Protein AF-A0A7S0BCN3-F1 (afdb_monomer_lite)

pLDDT: mean 86.16, std 9.57, range [57.28, 97.5]

Organism: NCBI:txid73915

Structure (mmCIF, N/CA/C/O backbone):
data_AF-A0A7S0BCN3-F1
#
_entry.id   AF-A0A7S0BCN3-F1
#
loop_
_atom_site.group_PDB
_atom_site.id
_atom_site.type_symbol
_atom_site.label_atom_id
_atom_site.label_alt_id
_atom_site.label_comp_id
_atom_site.label_asym_id
_atom_site.label_entity_id
_atom_site.label_seq_id
_atom_site.pdbx_PDB_ins_code
_atom_site.Cartn_x
_atom_site.Cartn_y
_atom_site.Cartn_z
_atom_site.occupancy
_atom_site.B_iso_or_equiv
_atom_site.auth_seq_id
_atom_site.auth_comp_id
_atom_site.auth_asym_id
_atom_site.auth_atom_id
_atom_site.pdbx_PDB_model_num
ATOM 1 N N . LYS A 1 1 ? 13.409 4.110 19.377 1.00 77.50 1 LYS A N 1
ATOM 2 C CA . LYS A 1 1 ? 12.664 5.021 18.465 1.00 77.50 1 LYS A CA 1
ATOM 3 C C . LYS A 1 1 ? 11.761 4.264 17.479 1.00 77.50 1 LYS A C 1
ATOM 5 O O . LYS A 1 1 ? 10.616 4.657 17.351 1.00 77.50 1 LYS A O 1
ATOM 10 N N . TYR A 1 2 ? 12.201 3.151 16.877 1.00 90.56 2 TYR A N 1
ATOM 11 C CA . TYR A 1 2 ? 11.389 2.349 15.937 1.00 90.56 2 TYR A CA 1
ATOM 12 C C . TYR A 1 2 ? 10.040 1.839 16.490 1.00 90.56 2 TYR A C 1
ATOM 14 O O . TYR A 1 2 ? 9.021 1.941 15.817 1.00 90.56 2 TYR A O 1
ATOM 22 N N . GLN A 1 3 ? 10.005 1.336 17.729 1.00 93.44 3 GLN A N 1
ATOM 23 C CA . GLN A 1 3 ? 8.758 0.846 18.342 1.00 93.44 3 GLN A CA 1
ATOM 24 C C . GLN A 1 3 ? 7.694 1.943 18.491 1.00 93.44 3 GLN A C 1
ATOM 26 O O . GLN A 1 3 ? 6.514 1.681 18.289 1.00 93.44 3 GLN A O 1
ATOM 31 N N . LEU A 1 4 ? 8.115 3.177 18.787 1.00 96.44 4 LEU A N 1
ATOM 32 C CA . LEU A 1 4 ? 7.211 4.324 18.865 1.00 96.44 4 LEU A CA 1
ATOM 33 C C . LEU A 1 4 ? 6.620 4.647 17.487 1.00 96.44 4 LEU A C 1
ATOM 35 O O . LEU A 1 4 ? 5.414 4.808 17.362 1.00 96.44 4 LEU A O 1
ATOM 39 N N . GLU A 1 5 ? 7.465 4.666 16.453 1.00 95.62 5 GLU A N 1
ATOM 40 C CA . GLU A 1 5 ? 7.044 4.878 15.061 1.00 95.62 5 GLU A CA 1
ATOM 41 C C . GLU A 1 5 ? 6.069 3.777 14.607 1.00 95.62 5 GLU A C 1
ATOM 43 O O . GLU A 1 5 ? 5.082 4.055 13.932 1.00 95.62 5 GLU A O 1
ATOM 48 N N . THR A 1 6 ? 6.301 2.536 15.047 1.00 96.56 6 THR A N 1
ATOM 49 C CA . THR A 1 6 ? 5.408 1.394 14.799 1.00 96.56 6 THR A CA 1
ATOM 50 C C . THR A 1 6 ? 4.047 1.597 15.455 1.00 96.56 6 THR A C 1
ATOM 52 O O . THR A 1 6 ? 3.025 1.500 14.780 1.00 96.56 6 THR A O 1
ATOM 55 N N . ALA A 1 7 ? 4.025 1.932 16.748 1.00 97.06 7 ALA A N 1
ATOM 56 C CA . ALA A 1 7 ? 2.787 2.206 17.472 1.00 97.06 7 ALA A CA 1
ATOM 57 C C . ALA A 1 7 ? 2.000 3.355 16.824 1.00 97.06 7 ALA A C 1
ATOM 59 O O . ALA A 1 7 ? 0.791 3.244 16.631 1.00 97.06 7 ALA A O 1
ATOM 60 N N . GLU A 1 8 ? 2.687 4.423 16.417 1.00 97.50 8 GLU A N 1
ATOM 61 C CA . GLU A 1 8 ? 2.083 5.547 15.706 1.00 97.50 8 GLU A CA 1
ATOM 62 C C . GLU A 1 8 ? 1.426 5.103 14.391 1.00 97.50 8 GLU A C 1
ATOM 64 O O . GLU A 1 8 ? 0.265 5.434 14.146 1.00 97.50 8 GLU A O 1
ATOM 69 N N . GLN A 1 9 ? 2.120 4.315 13.561 1.00 97.19 9 GLN A N 1
ATOM 70 C CA . GLN A 1 9 ? 1.551 3.861 12.290 1.00 97.19 9 GLN A CA 1
ATOM 71 C C . GLN A 1 9 ? 0.361 2.913 12.495 1.00 97.19 9 GLN A C 1
ATOM 73 O O . GLN A 1 9 ? -0.630 3.030 11.772 1.00 97.19 9 GLN A O 1
ATOM 78 N N . CYS A 1 10 ? 0.397 2.041 13.508 1.00 96.62 10 CYS A N 1
ATOM 79 C CA . CYS A 1 10 ? -0.745 1.196 13.872 1.00 96.62 10 CYS A CA 1
ATOM 80 C C . CYS A 1 10 ? -1.955 2.027 14.326 1.00 96.62 10 CYS A C 1
ATOM 82 O O . CYS A 1 10 ? -3.080 1.775 13.894 1.00 96.62 10 CYS A O 1
ATOM 84 N N . LEU A 1 11 ? -1.738 3.060 15.148 1.00 97.31 11 LEU A N 1
ATOM 85 C CA . LEU A 1 11 ? -2.804 3.968 15.579 1.00 97.31 11 LEU A CA 1
ATOM 86 C C . LEU A 1 11 ? -3.371 4.772 14.405 1.00 97.31 11 LEU A C 1
ATOM 88 O O . LEU A 1 11 ? -4.586 4.938 14.305 1.00 97.31 11 LEU A O 1
ATOM 92 N N . ARG A 1 12 ? -2.524 5.233 13.477 1.00 96.56 12 ARG A N 1
ATOM 93 C CA . ARG A 1 12 ? -2.973 5.895 12.240 1.00 96.56 12 ARG A CA 1
ATOM 94 C C . ARG A 1 12 ? -3.793 4.957 11.361 1.00 96.56 12 ARG A C 1
ATOM 96 O O . ARG A 1 12 ? -4.811 5.386 10.815 1.00 96.56 12 ARG A O 1
ATOM 103 N N . PHE A 1 13 ? -3.392 3.691 11.259 1.00 96.50 13 PHE A N 1
ATOM 104 C CA . PHE A 1 13 ? -4.131 2.665 10.524 1.00 96.50 13 PHE A CA 1
ATOM 105 C C . PHE A 1 13 ? -5.514 2.439 11.138 1.00 96.50 13 PHE A C 1
ATOM 107 O O . PHE A 1 13 ? -6.514 2.556 10.430 1.00 96.50 13 PHE A O 1
ATOM 114 N N . ALA A 1 14 ? -5.586 2.266 12.461 1.00 95.81 14 ALA A N 1
ATOM 115 C CA . ALA A 1 14 ? -6.847 2.187 13.200 1.00 95.81 14 ALA A CA 1
ATOM 116 C C . ALA A 1 14 ? -7.693 3.466 13.090 1.00 95.81 14 ALA A C 1
ATOM 118 O O . ALA A 1 14 ? -8.924 3.422 13.103 1.00 95.81 14 ALA A O 1
ATOM 119 N N . ASN A 1 15 ? -7.046 4.625 12.934 1.00 95.38 15 ASN A N 1
ATOM 120 C CA . ASN A 1 15 ? -7.701 5.909 12.696 1.00 95.38 15 ASN A CA 1
ATOM 121 C C . ASN A 1 15 ? -8.170 6.118 11.239 1.00 95.38 15 ASN A C 1
ATOM 123 O O . ASN A 1 15 ? -8.676 7.199 10.906 1.00 95.38 15 ASN A O 1
ATOM 127 N N . CYS A 1 16 ? -7.989 5.117 10.372 1.00 94.44 16 CYS A N 1
ATOM 128 C CA . CYS A 1 16 ? -8.262 5.175 8.937 1.00 94.44 16 CYS A CA 1
ATOM 129 C C . CYS A 1 16 ? -7.610 6.394 8.264 1.00 94.44 16 CYS A C 1
ATOM 131 O O . CYS A 1 16 ? -8.251 7.112 7.492 1.00 94.44 16 CYS A O 1
ATOM 133 N N . ALA A 1 17 ? -6.349 6.676 8.611 1.00 93.69 17 ALA A N 1
ATOM 134 C CA . ALA A 1 17 ? -5.552 7.671 7.902 1.00 93.69 17 ALA A CA 1
ATOM 135 C C . ALA A 1 17 ? -5.376 7.265 6.428 1.00 93.69 17 ALA A C 1
ATOM 137 O O . ALA A 1 17 ? -5.367 6.080 6.096 1.00 93.69 17 ALA A O 1
ATOM 138 N N . VAL A 1 18 ? -5.256 8.250 5.540 1.00 90.06 18 VAL A N 1
ATOM 139 C CA . VAL A 1 18 ? -5.195 8.027 4.083 1.00 90.06 18 VAL A CA 1
ATOM 140 C C . VAL A 1 18 ? -3.857 8.448 3.473 1.00 90.06 18 VAL A C 1
ATOM 142 O O . VAL A 1 18 ? -3.559 8.120 2.335 1.00 90.06 18 VAL A O 1
ATOM 145 N N . ASP A 1 19 ? -3.023 9.143 4.235 1.00 92.12 19 ASP A N 1
ATOM 146 C CA . ASP A 1 19 ? -1.842 9.887 3.798 1.00 92.12 19 ASP A CA 1
ATOM 147 C C . ASP A 1 19 ? -0.527 9.184 4.180 1.00 92.12 19 ASP A C 1
ATOM 149 O O . ASP A 1 19 ? 0.431 9.797 4.654 1.00 92.12 19 ASP A O 1
ATOM 153 N N . PHE A 1 20 ? -0.477 7.862 4.004 1.00 94.31 20 PHE A N 1
ATOM 154 C CA . PHE A 1 20 ? 0.706 7.078 4.347 1.00 94.31 20 PHE A CA 1
ATOM 155 C C . PHE A 1 20 ? 1.844 7.254 3.335 1.00 94.31 20 PHE A C 1
ATOM 157 O O . PHE A 1 20 ? 1.668 7.091 2.126 1.00 94.31 20 PHE A O 1
ATOM 164 N N . GLN A 1 21 ? 3.049 7.494 3.849 1.00 94.06 21 GLN A N 1
ATOM 165 C CA . GLN A 1 21 ? 4.284 7.516 3.064 1.00 94.06 21 GLN A CA 1
ATOM 166 C C . GLN A 1 21 ? 4.910 6.119 2.944 1.00 94.06 21 GLN A C 1
ATOM 168 O O . GLN A 1 21 ? 4.625 5.221 3.733 1.00 94.06 21 GLN A O 1
ATOM 173 N N . GLY A 1 22 ? 5.839 5.939 1.996 1.00 90.56 22 GLY A N 1
ATOM 174 C CA . GLY A 1 22 ? 6.470 4.638 1.727 1.00 90.56 22 GLY A CA 1
ATOM 175 C C . GLY A 1 22 ? 7.095 3.971 2.959 1.00 90.56 22 GLY A C 1
ATOM 176 O O . GLY A 1 22 ? 6.811 2.808 3.230 1.00 90.56 22 GLY A O 1
ATOM 177 N N . ARG A 1 23 ? 7.873 4.718 3.755 1.00 92.00 23 ARG A N 1
ATOM 178 C CA . ARG A 1 23 ? 8.471 4.214 5.007 1.00 92.00 23 ARG A CA 1
ATOM 179 C C . ARG A 1 23 ? 7.415 3.822 6.044 1.00 92.00 23 ARG A C 1
ATOM 181 O O . ARG A 1 23 ? 7.551 2.799 6.703 1.00 92.00 23 ARG A O 1
ATOM 188 N N . GLN A 1 24 ? 6.366 4.628 6.176 1.00 94.75 24 GLN A N 1
ATOM 189 C CA . GLN A 1 24 ? 5.285 4.387 7.133 1.00 94.75 24 GLN A CA 1
ATOM 190 C C . GLN A 1 24 ? 4.513 3.109 6.773 1.00 94.75 24 GLN A C 1
ATOM 192 O O . GLN A 1 24 ? 4.207 2.312 7.655 1.00 94.75 24 GLN A O 1
ATOM 197 N N . LEU A 1 25 ? 4.277 2.873 5.477 1.00 93.00 25 LEU A N 1
ATOM 198 C CA . LEU A 1 25 ? 3.672 1.635 4.976 1.00 93.00 25 LEU A CA 1
ATOM 199 C C . LEU A 1 25 ? 4.551 0.412 5.227 1.00 93.00 25 LEU A C 1
ATOM 201 O O . LEU A 1 25 ? 4.025 -0.618 5.621 1.00 93.00 25 LEU A O 1
ATOM 205 N N . SER A 1 26 ? 5.866 0.523 5.030 1.00 91.69 26 SER A N 1
ATOM 206 C CA . SER A 1 26 ? 6.824 -0.542 5.360 1.00 91.69 26 SER A CA 1
ATOM 207 C C . SER A 1 26 ? 6.735 -0.956 6.831 1.00 91.69 26 SER A C 1
ATOM 209 O O . SER A 1 26 ? 6.580 -2.133 7.145 1.00 91.69 26 SER A O 1
ATOM 211 N N . ILE A 1 27 ? 6.747 0.023 7.742 1.00 94.19 27 ILE A N 1
ATOM 212 C CA . ILE A 1 27 ? 6.623 -0.223 9.186 1.00 94.19 27 ILE A CA 1
ATOM 213 C C . ILE A 1 27 ? 5.280 -0.885 9.514 1.00 94.19 27 ILE A C 1
ATOM 215 O O . ILE A 1 27 ? 5.236 -1.846 10.280 1.00 94.19 27 ILE A O 1
ATOM 219 N N . LEU A 1 28 ? 4.195 -0.393 8.917 1.00 94.25 28 LEU A N 1
ATOM 220 C CA . LEU A 1 28 ? 2.855 -0.929 9.129 1.00 94.25 28 LEU A CA 1
ATOM 221 C C . LEU A 1 28 ? 2.699 -2.358 8.581 1.00 94.25 28 LEU A C 1
ATOM 223 O O . LEU A 1 28 ? 2.137 -3.206 9.267 1.00 94.25 28 LEU A O 1
ATOM 227 N N . LEU A 1 29 ? 3.223 -2.643 7.385 1.00 92.62 29 LEU A N 1
ATOM 228 C CA . LEU A 1 29 ? 3.243 -3.988 6.795 1.00 92.62 29 LEU A CA 1
ATOM 229 C C . LEU A 1 29 ? 3.960 -4.972 7.714 1.00 92.62 29 LEU A C 1
ATOM 231 O O . LEU A 1 29 ? 3.424 -6.034 8.016 1.00 92.62 29 LEU A O 1
ATOM 235 N N . ARG A 1 30 ? 5.127 -4.581 8.231 1.00 91.38 30 ARG A N 1
ATOM 236 C CA . ARG A 1 30 ? 5.884 -5.397 9.178 1.00 91.38 30 ARG A CA 1
ATOM 237 C C . ARG A 1 30 ? 5.141 -5.621 10.495 1.00 91.38 30 ARG A C 1
ATOM 239 O O . ARG A 1 30 ? 5.213 -6.710 11.056 1.00 91.38 30 ARG A O 1
ATOM 246 N N . ALA A 1 31 ? 4.412 -4.621 10.988 1.00 93.56 31 ALA A N 1
ATOM 247 C CA . ALA A 1 31 ? 3.599 -4.757 12.197 1.00 93.56 31 ALA A CA 1
ATOM 248 C C . ALA A 1 31 ? 2.401 -5.703 12.004 1.00 93.56 31 ALA A C 1
ATOM 250 O O . ALA A 1 31 ? 2.023 -6.410 12.934 1.00 93.56 31 ALA A O 1
ATOM 251 N N . LEU A 1 32 ? 1.820 -5.727 10.801 1.00 92.81 32 LEU A N 1
ATOM 252 C CA . LEU A 1 32 ? 0.632 -6.515 10.462 1.00 92.81 32 LEU A CA 1
ATOM 253 C C . LEU A 1 32 ? 0.948 -7.863 9.796 1.00 92.81 32 LEU A C 1
ATOM 255 O O . LEU A 1 32 ? 0.016 -8.584 9.448 1.00 92.81 32 LEU A O 1
ATOM 259 N N . GLN A 1 33 ? 2.224 -8.228 9.632 1.00 90.19 33 GLN A N 1
ATOM 260 C CA . GLN A 1 33 ? 2.659 -9.417 8.881 1.00 90.19 33 GLN A CA 1
ATOM 261 C C . GLN A 1 33 ? 1.993 -10.730 9.340 1.00 90.19 33 GLN A C 1
ATOM 263 O O . GLN A 1 33 ? 1.779 -11.625 8.532 1.00 90.19 33 GLN A O 1
ATOM 268 N N . GLY A 1 34 ? 1.618 -10.836 10.621 1.00 91.06 34 GLY A N 1
ATOM 269 C CA . GLY A 1 34 ? 0.939 -12.013 11.178 1.00 91.06 34 GLY A CA 1
ATOM 270 C C . GLY A 1 34 ? -0.571 -12.074 10.921 1.00 91.06 34 GLY A C 1
ATOM 271 O O . GLY A 1 34 ? -1.196 -13.084 11.224 1.00 91.06 34 GLY A O 1
ATOM 272 N N . THR A 1 35 ? -1.174 -11.009 10.391 1.00 92.44 35 THR A N 1
ATOM 273 C CA . THR A 1 35 ? -2.611 -10.930 10.098 1.00 92.44 35 THR A CA 1
ATOM 274 C C . THR A 1 35 ? -2.847 -11.157 8.604 1.00 92.44 35 THR A C 1
ATOM 276 O O . THR A 1 35 ? -2.203 -10.474 7.803 1.00 92.44 35 THR A O 1
ATOM 279 N N . PRO A 1 36 ? -3.772 -12.040 8.190 1.00 91.75 36 PRO A N 1
ATOM 280 C CA . PRO A 1 36 ? -4.132 -12.218 6.784 1.00 91.75 36 PRO A CA 1
ATOM 281 C C . PRO A 1 36 ? -4.626 -10.923 6.128 1.00 91.75 36 PRO A C 1
ATOM 283 O O . PRO A 1 36 ? -5.311 -10.112 6.747 1.00 91.75 36 PRO A O 1
ATOM 286 N N . THR A 1 37 ? -4.309 -10.722 4.849 1.00 91.56 37 THR A N 1
ATOM 287 C CA . THR A 1 37 ? -4.660 -9.492 4.117 1.00 91.56 37 THR A CA 1
ATOM 288 C C . THR A 1 37 ? -6.166 -9.235 4.031 1.00 91.56 37 THR A C 1
ATOM 290 O O . THR A 1 37 ? -6.593 -8.086 4.163 1.00 91.56 37 THR A O 1
ATOM 293 N N . HIS A 1 38 ? -6.971 -10.289 3.863 1.00 90.00 38 HIS A N 1
ATOM 294 C CA . HIS A 1 38 ? -8.432 -10.186 3.808 1.00 90.00 38 HIS A CA 1
ATOM 295 C C . HIS A 1 38 ? -9.033 -9.724 5.145 1.00 90.00 38 HIS A C 1
ATOM 297 O O . HIS A 1 38 ? -9.909 -8.860 5.143 1.00 90.00 38 HIS A O 1
ATOM 303 N N . ASP A 1 39 ? -8.497 -10.200 6.273 1.00 95.12 39 ASP A N 1
ATOM 304 C CA . ASP A 1 39 ? -8.919 -9.772 7.613 1.00 95.12 39 ASP A CA 1
ATOM 305 C C . ASP A 1 39 ? -8.567 -8.305 7.873 1.00 95.12 39 ASP A C 1
ATOM 307 O O . ASP A 1 39 ? -9.378 -7.552 8.414 1.00 95.12 39 ASP A O 1
ATOM 311 N N . ARG A 1 40 ? -7.373 -7.866 7.437 1.00 94.69 40 ARG A N 1
ATOM 312 C CA . ARG A 1 40 ? -6.954 -6.457 7.541 1.00 94.69 40 ARG A CA 1
ATOM 313 C C . ARG A 1 40 ? -7.944 -5.541 6.822 1.00 94.69 40 ARG A C 1
ATOM 315 O O . ARG A 1 40 ? -8.295 -4.495 7.363 1.00 94.69 40 ARG A O 1
ATOM 322 N N . LEU A 1 41 ? -8.354 -5.914 5.606 1.00 94.88 41 LEU A N 1
ATOM 323 C CA . LEU A 1 41 ? -9.267 -5.114 4.791 1.00 94.88 41 LEU A CA 1
ATOM 324 C C . LEU A 1 41 ? -10.669 -5.076 5.397 1.00 94.88 41 LEU A C 1
ATOM 326 O O . LEU A 1 41 ? -11.209 -3.985 5.564 1.00 94.88 41 LEU A O 1
ATOM 330 N N . ALA A 1 42 ? -11.230 -6.236 5.748 1.00 96.25 42 ALA A N 1
ATOM 331 C CA . ALA A 1 42 ? -12.563 -6.332 6.339 1.00 96.25 42 ALA A CA 1
ATOM 332 C C . ALA A 1 42 ? -12.662 -5.481 7.613 1.00 96.25 42 ALA A C 1
ATOM 334 O O . ALA A 1 42 ? -13.476 -4.562 7.686 1.00 96.25 42 ALA A O 1
ATOM 335 N N . TRP A 1 43 ? -11.731 -5.682 8.551 1.00 96.25 43 TRP A N 1
ATOM 336 C CA . TRP A 1 43 ? -11.671 -4.898 9.783 1.00 96.25 43 TRP A CA 1
ATOM 337 C C . TRP A 1 43 ? -11.519 -3.397 9.517 1.00 96.25 43 TRP A C 1
ATOM 339 O O . TRP A 1 43 ? -12.174 -2.568 10.151 1.00 96.25 43 TRP A O 1
ATOM 349 N N . TRP A 1 44 ? -10.659 -3.016 8.568 1.00 95.69 44 TRP A N 1
ATOM 350 C CA . TRP A 1 44 ? -10.421 -1.606 8.281 1.00 95.69 44 TRP A CA 1
ATOM 351 C C . TRP A 1 44 ? -11.647 -0.931 7.663 1.00 95.69 44 TRP A C 1
ATOM 353 O O . TRP A 1 44 ? -11.944 0.211 8.014 1.00 95.69 44 TRP A O 1
ATOM 363 N N . LEU A 1 45 ? -12.380 -1.625 6.785 1.00 95.12 45 LEU A N 1
ATOM 364 C CA . LEU A 1 45 ? -13.643 -1.142 6.223 1.00 95.12 45 LEU A CA 1
ATOM 365 C C . LEU A 1 45 ? -14.725 -1.007 7.301 1.00 95.12 45 LEU A C 1
ATOM 367 O O . LEU A 1 45 ? -15.404 0.021 7.329 1.00 95.12 45 LEU A O 1
ATOM 371 N N . ASP A 1 46 ? -14.821 -1.958 8.231 1.00 96.00 46 ASP A N 1
ATOM 372 C CA . ASP A 1 46 ? -15.761 -1.895 9.356 1.00 96.00 46 ASP A CA 1
ATOM 373 C C . ASP A 1 46 ? -15.484 -0.673 10.242 1.00 96.00 46 ASP A C 1
ATOM 375 O O . ASP A 1 46 ? -16.373 0.150 10.484 1.00 96.00 46 ASP A O 1
ATOM 379 N N . VAL A 1 47 ? -14.224 -0.470 10.646 1.00 94.81 47 VAL A N 1
ATOM 380 C CA . VAL A 1 47 ? -13.814 0.699 11.445 1.00 94.81 47 VAL A CA 1
ATOM 381 C C . VAL A 1 47 ? -14.023 2.000 10.671 1.00 94.81 47 VAL A C 1
ATOM 383 O O . VAL A 1 47 ? -14.417 3.023 11.240 1.00 94.81 47 VAL A O 1
ATOM 386 N N . ARG A 1 48 ? -13.765 1.989 9.362 1.00 93.69 48 ARG A N 1
ATOM 387 C CA . ARG A 1 48 ? -13.919 3.157 8.498 1.00 93.69 48 ARG A CA 1
ATOM 388 C C . ARG A 1 48 ? -15.380 3.529 8.260 1.00 93.69 48 ARG A C 1
ATOM 390 O O . ARG A 1 48 ? -15.659 4.725 8.160 1.00 93.69 48 ARG A O 1
ATOM 397 N N . SER A 1 49 ? -16.295 2.561 8.201 1.00 93.94 49 SER A N 1
ATOM 398 C CA . SER A 1 49 ? -17.735 2.802 8.016 1.00 93.94 49 SER A CA 1
ATOM 399 C C . SER A 1 49 ? -18.343 3.609 9.170 1.00 93.94 49 SER A C 1
ATOM 401 O O . SER A 1 49 ? -19.233 4.432 8.964 1.00 93.94 49 SER A O 1
ATOM 403 N N . CYS A 1 50 ? -17.769 3.483 10.370 1.00 93.50 50 CYS A N 1
ATOM 404 C CA . CYS A 1 50 ? -18.147 4.259 11.550 1.00 93.50 50 CYS A CA 1
ATOM 405 C C . CYS A 1 50 ? -17.710 5.738 11.478 1.00 93.50 50 CYS A C 1
ATOM 407 O O . CYS A 1 50 ? -18.052 6.538 12.352 1.00 93.50 50 CYS A O 1
ATOM 409 N N . ARG A 1 51 ? -16.907 6.133 10.476 1.00 89.25 51 ARG A N 1
ATOM 410 C CA . ARG A 1 51 ? -16.292 7.466 10.389 1.00 89.25 51 ARG A CA 1
ATOM 411 C C . ARG A 1 51 ? -17.000 8.352 9.369 1.00 89.25 51 ARG A C 1
ATOM 413 O O . ARG A 1 51 ? -17.236 7.974 8.229 1.00 89.25 51 ARG A O 1
ATOM 420 N N . ARG A 1 52 ? -17.209 9.612 9.755 1.00 90.38 52 ARG A N 1
ATOM 421 C CA . ARG A 1 52 ? -17.900 10.642 8.953 1.00 90.38 52 ARG A CA 1
ATOM 422 C C . ARG A 1 52 ? -17.046 11.274 7.837 1.00 90.38 52 ARG A C 1
ATOM 424 O O . ARG A 1 52 ? -17.521 12.181 7.163 1.00 90.38 52 ARG A O 1
ATOM 431 N N . ARG A 1 53 ? -15.775 10.875 7.673 1.00 89.00 53 ARG A N 1
ATOM 432 C CA . ARG A 1 53 ? -14.870 11.454 6.656 1.00 89.00 53 ARG A CA 1
ATOM 433 C C . ARG A 1 53 ? -15.266 10.970 5.251 1.00 89.00 53 ARG A C 1
ATOM 435 O O . ARG A 1 53 ? -15.760 9.849 5.143 1.00 89.00 53 ARG A O 1
ATOM 442 N N . PRO A 1 54 ? -15.009 11.755 4.187 1.00 84.81 54 PRO A N 1
ATOM 443 C CA . PRO A 1 54 ? -15.275 11.333 2.815 1.00 84.81 54 PRO A CA 1
ATOM 444 C C . PRO A 1 54 ? -14.655 9.970 2.489 1.00 84.81 54 PRO A C 1
ATOM 446 O O . PRO A 1 54 ? -13.465 9.723 2.712 1.00 84.81 54 PRO A O 1
ATOM 449 N N . GLN A 1 55 ? -15.489 9.075 1.968 1.00 87.88 55 GLN A N 1
ATOM 450 C CA . GLN A 1 55 ? -15.148 7.679 1.729 1.00 87.88 55 GLN A CA 1
ATOM 451 C C . GLN A 1 55 ? -14.616 7.505 0.303 1.00 87.88 55 GLN A C 1
ATOM 453 O O . GLN A 1 55 ? -15.320 7.058 -0.593 1.00 87.88 55 GLN A O 1
ATOM 458 N N . VAL A 1 56 ? -13.358 7.894 0.083 1.00 90.94 56 VAL A N 1
ATOM 459 C CA . VAL A 1 56 ? -12.643 7.594 -1.171 1.00 90.94 56 VAL A CA 1
ATOM 460 C C . VAL A 1 56 ? -12.474 6.071 -1.312 1.00 90.94 56 VAL A C 1
ATOM 462 O O . VAL A 1 56 ? -12.165 5.429 -0.299 1.00 90.94 56 VAL A O 1
ATOM 465 N N . PRO A 1 57 ? -12.643 5.474 -2.506 1.00 91.94 57 PRO A N 1
ATOM 466 C CA . PRO A 1 57 ? -12.345 4.059 -2.731 1.00 91.94 57 PRO A CA 1
ATOM 467 C C . PRO A 1 57 ? -10.962 3.695 -2.181 1.00 91.94 57 PRO A C 1
ATOM 469 O O . PRO A 1 57 ? -9.988 4.421 -2.398 1.00 91.94 57 PRO A O 1
ATOM 472 N N . TRP A 1 58 ? -10.882 2.628 -1.386 1.00 92.06 58 TRP A N 1
ATOM 473 C CA . TRP A 1 58 ? -9.664 2.299 -0.638 1.00 92.06 58 TRP A CA 1
ATOM 474 C C . TRP A 1 58 ? -8.510 1.916 -1.569 1.00 92.06 58 TRP A C 1
ATOM 476 O O . TRP A 1 58 ? -7.353 2.132 -1.222 1.00 92.06 58 TRP A O 1
ATOM 486 N N . GLU A 1 59 ? -8.830 1.427 -2.765 1.00 92.75 59 GLU A N 1
ATOM 487 C CA . GLU A 1 59 ? -7.924 1.037 -3.843 1.00 92.75 59 GLU A CA 1
ATOM 488 C C . GLU A 1 59 ? -7.087 2.218 -4.348 1.00 92.75 59 GLU A C 1
ATOM 490 O O . GLU A 1 59 ? -5.963 2.040 -4.812 1.00 92.75 59 GLU A O 1
ATOM 495 N N . GLN A 1 60 ? -7.621 3.437 -4.232 1.00 91.06 60 GLN A N 1
ATOM 496 C CA . GLN A 1 60 ? -6.941 4.669 -4.635 1.00 91.06 60 GLN A CA 1
ATOM 497 C C . GLN A 1 60 ? -6.022 5.212 -3.535 1.00 91.06 60 GLN A C 1
ATOM 499 O O . GLN A 1 60 ? -5.243 6.137 -3.766 1.00 91.06 60 GLN A O 1
ATOM 504 N N . LEU A 1 61 ? -6.117 4.666 -2.321 1.00 92.06 61 LEU A N 1
ATOM 505 C CA . LEU A 1 61 ? -5.367 5.154 -1.177 1.00 92.06 61 LEU A CA 1
ATOM 506 C C . LEU A 1 61 ? -3.991 4.478 -1.096 1.00 92.06 61 LEU A C 1
ATOM 508 O O . LEU A 1 61 ? -3.876 3.273 -1.313 1.00 92.06 61 LEU A O 1
ATOM 512 N N . PRO A 1 62 ? -2.944 5.196 -0.653 1.00 91.12 62 PRO A N 1
ATOM 513 C CA . PRO A 1 62 ? -1.633 4.611 -0.369 1.00 91.12 62 PRO A CA 1
ATOM 514 C C . PRO A 1 62 ? -1.673 3.365 0.533 1.00 91.12 62 PRO A C 1
ATOM 516 O O . PRO A 1 62 ? -0.855 2.457 0.369 1.00 91.12 62 PRO A O 1
ATOM 519 N N . VAL A 1 63 ? -2.638 3.303 1.462 1.00 92.19 63 VAL A N 1
ATOM 520 C CA . VAL A 1 63 ? -2.833 2.177 2.392 1.00 92.19 63 VAL A CA 1
ATOM 521 C C . VAL A 1 63 ? -3.269 0.879 1.698 1.00 92.19 63 VAL A C 1
ATOM 523 O O . VAL A 1 63 ? -3.072 -0.188 2.271 1.00 92.19 63 VAL A O 1
ATOM 526 N N . ALA A 1 64 ? -3.747 0.928 0.446 1.00 91.94 64 ALA A N 1
ATOM 527 C CA . ALA A 1 64 ? -4.152 -0.249 -0.330 1.00 91.94 64 ALA A CA 1
ATOM 528 C C . ALA A 1 64 ? -3.085 -1.354 -0.359 1.00 91.94 64 ALA A C 1
ATOM 530 O O . ALA A 1 64 ? -3.401 -2.542 -0.340 1.00 91.94 64 ALA A O 1
ATOM 531 N N . LYS A 1 65 ? -1.800 -0.972 -0.328 1.00 89.12 65 LYS A N 1
ATOM 532 C CA . LYS A 1 65 ? -0.672 -1.915 -0.300 1.00 89.12 65 LYS A CA 1
ATOM 533 C C . LYS A 1 65 ? -0.733 -2.892 0.877 1.00 89.12 65 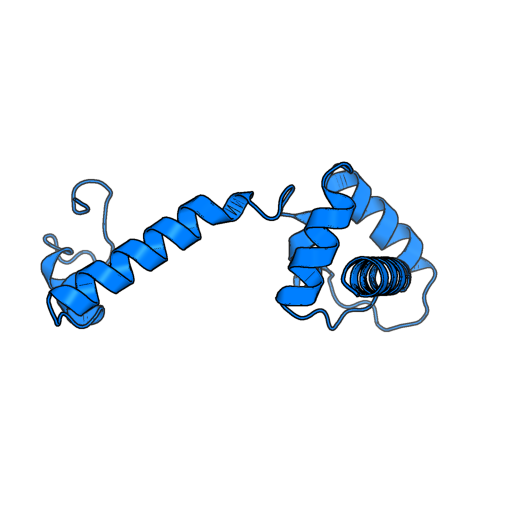LYS A C 1
ATOM 535 O O . LYS A 1 65 ? -0.280 -4.016 0.722 1.00 89.12 65 LYS A O 1
ATOM 540 N N . VAL A 1 66 ? -1.305 -2.488 2.011 1.00 91.38 66 VAL A N 1
ATOM 541 C CA . VAL A 1 66 ? -1.440 -3.312 3.227 1.00 91.38 66 VAL A CA 1
ATOM 542 C C . VAL A 1 66 ? -2.477 -4.428 3.060 1.00 91.38 66 VAL A C 1
ATOM 544 O O . VAL A 1 66 ? -2.392 -5.454 3.736 1.00 91.38 66 VAL A O 1
ATOM 547 N N . PHE A 1 67 ? -3.435 -4.234 2.152 1.00 91.25 67 PHE A N 1
ATOM 548 C CA . PHE A 1 67 ? -4.518 -5.177 1.862 1.00 91.25 67 PHE A CA 1
ATOM 549 C C . PHE A 1 67 ? -4.204 -6.105 0.688 1.00 91.25 67 PHE A C 1
ATOM 551 O O . PHE A 1 67 ? -4.858 -7.127 0.525 1.00 91.25 67 PHE A O 1
ATOM 558 N N . VAL A 1 68 ? -3.216 -5.756 -0.137 1.00 87.25 68 VAL A N 1
ATOM 559 C CA . VAL A 1 68 ? -2.817 -6.561 -1.301 1.00 87.25 68 VAL A CA 1
ATOM 560 C C . VAL A 1 68 ? -1.531 -7.341 -1.027 1.00 87.25 68 VAL A C 1
ATOM 562 O O . VAL A 1 68 ? -1.427 -8.492 -1.434 1.00 87.25 68 VAL A O 1
ATOM 565 N N . LYS A 1 69 ? -0.555 -6.744 -0.328 1.00 75.88 69 LYS A N 1
ATOM 566 C CA . LYS A 1 69 ? 0.718 -7.399 0.008 1.00 75.88 69 LYS A CA 1
ATOM 567 C C . LYS A 1 69 ? 0.654 -8.010 1.404 1.00 75.88 69 LYS A C 1
ATOM 569 O O . LYS A 1 69 ? 0.281 -7.332 2.366 1.00 75.88 69 LYS A O 1
ATOM 574 N N . ALA A 1 70 ? 1.014 -9.286 1.511 1.00 64.38 70 ALA A N 1
ATOM 575 C CA . ALA A 1 70 ? 1.020 -9.997 2.783 1.00 64.38 70 ALA A CA 1
ATOM 576 C C . ALA A 1 70 ? 2.244 -9.597 3.613 1.00 64.38 70 ALA A C 1
ATOM 578 O O . ALA A 1 70 ? 2.099 -9.353 4.815 1.00 64.38 70 ALA A O 1
ATOM 579 N N . ASP A 1 71 ? 3.388 -9.429 2.945 1.00 64.19 71 ASP A N 1
ATOM 580 C CA . ASP A 1 71 ? 4.684 -9.131 3.548 1.00 64.19 71 ASP A CA 1
ATOM 581 C C . ASP A 1 71 ? 5.368 -7.911 2.885 1.00 64.19 71 ASP A C 1
ATOM 583 O O . ASP A 1 71 ? 5.212 -7.627 1.693 1.00 64.19 71 ASP A O 1
ATOM 587 N N . GLU A 1 72 ? 6.173 -7.179 3.659 1.00 60.06 72 GLU A N 1
ATOM 588 C CA . GLU A 1 72 ? 7.110 -6.167 3.158 1.00 60.06 72 GLU A CA 1
ATOM 589 C C . GLU A 1 72 ? 8.098 -6.768 2.135 1.00 60.06 72 GLU A C 1
ATOM 591 O O . GLU A 1 72 ? 8.549 -6.073 1.213 1.00 60.06 72 GLU A O 1
ATOM 596 N N . PHE A 1 73 ? 8.396 -8.065 2.268 1.00 62.09 73 PHE A N 1
ATOM 597 C CA . PHE A 1 73 ? 9.365 -8.783 1.443 1.00 62.09 73 PHE A CA 1
ATOM 598 C C . PHE A 1 73 ? 8.816 -9.366 0.135 1.00 62.09 73 PHE A C 1
ATOM 600 O O . PHE A 1 73 ? 9.625 -9.729 -0.721 1.00 62.09 73 PHE A O 1
ATOM 607 N N . ASP A 1 74 ? 7.498 -9.366 -0.093 1.00 65.50 74 ASP A N 1
ATOM 608 C CA . ASP A 1 74 ? 6.883 -9.929 -1.315 1.00 65.50 74 ASP A CA 1
ATOM 609 C C . ASP A 1 74 ? 7.405 -9.275 -2.611 1.00 65.50 74 ASP A C 1
ATOM 611 O O . ASP A 1 74 ? 7.392 -9.862 -3.687 1.00 65.50 74 ASP A O 1
ATOM 615 N N . ASP A 1 75 ? 7.903 -8.043 -2.514 1.00 70.00 75 ASP A N 1
ATOM 616 C CA . ASP A 1 75 ? 8.441 -7.266 -3.636 1.00 70.00 75 ASP A CA 1
ATOM 617 C C . ASP A 1 75 ? 9.966 -7.095 -3.559 1.00 70.00 75 ASP A C 1
ATOM 619 O O . ASP A 1 75 ? 10.569 -6.371 -4.352 1.00 70.00 75 ASP A O 1
ATOM 623 N N . LEU A 1 76 ? 10.616 -7.714 -2.567 1.00 75.56 76 LEU A N 1
ATOM 624 C CA . LEU A 1 76 ? 12.054 -7.564 -2.361 1.00 75.56 76 LEU A CA 1
ATOM 625 C C . LEU A 1 76 ? 12.836 -8.170 -3.528 1.00 75.56 76 LEU A C 1
ATOM 627 O O . LEU A 1 76 ? 13.767 -7.533 -4.016 1.00 75.56 76 LEU A O 1
ATOM 631 N N . ALA A 1 77 ? 12.436 -9.350 -4.009 1.00 74.81 77 ALA A N 1
ATOM 632 C CA . ALA A 1 77 ? 13.079 -10.007 -5.147 1.00 74.81 77 ALA A CA 1
ATOM 633 C C . ALA A 1 77 ? 12.988 -9.149 -6.419 1.00 74.81 77 ALA A C 1
ATOM 635 O O . ALA A 1 77 ? 13.996 -8.911 -7.084 1.00 74.81 77 ALA A O 1
ATOM 636 N N . THR A 1 78 ? 11.806 -8.598 -6.706 1.00 77.50 78 THR A N 1
ATOM 637 C CA . THR A 1 78 ? 11.576 -7.693 -7.840 1.00 77.50 78 THR A CA 1
ATOM 638 C C . THR A 1 78 ? 12.408 -6.419 -7.719 1.00 77.50 78 THR A C 1
ATOM 640 O O . THR A 1 78 ? 13.089 -6.025 -8.665 1.00 77.50 78 THR A O 1
ATOM 643 N N . LYS A 1 79 ? 12.431 -5.785 -6.539 1.00 80.25 79 LYS A N 1
ATOM 644 C CA . LYS A 1 79 ? 13.259 -4.595 -6.283 1.00 80.25 79 LYS A CA 1
ATOM 645 C C . LYS A 1 79 ? 14.753 -4.891 -6.406 1.00 80.25 79 LYS A C 1
ATOM 647 O O . LYS A 1 79 ? 15.485 -4.070 -6.958 1.00 80.25 79 LYS A O 1
ATOM 652 N N . ALA A 1 80 ? 15.210 -6.041 -5.915 1.00 82.31 80 ALA A N 1
ATOM 653 C CA . ALA A 1 80 ? 16.598 -6.473 -6.029 1.00 82.31 80 ALA A CA 1
ATOM 654 C C . ALA A 1 80 ? 16.984 -6.706 -7.495 1.00 82.31 80 ALA A C 1
ATOM 656 O O . ALA A 1 80 ? 18.035 -6.234 -7.930 1.00 82.31 80 ALA A O 1
ATOM 657 N N . LEU A 1 81 ? 16.108 -7.347 -8.275 1.00 82.38 81 LEU A N 1
ATOM 658 C CA . LEU A 1 81 ? 16.292 -7.537 -9.711 1.00 82.38 81 LEU A CA 1
ATOM 659 C C . LEU A 1 81 ? 16.372 -6.195 -10.448 1.00 82.38 81 LEU A C 1
ATOM 661 O O . LEU A 1 81 ? 17.334 -5.961 -11.174 1.00 82.38 81 LEU A O 1
ATOM 665 N N . LEU A 1 82 ? 15.418 -5.289 -10.216 1.00 84.00 82 LEU A N 1
ATOM 666 C CA . LEU A 1 82 ? 15.415 -3.953 -10.819 1.00 84.00 82 LEU A CA 1
ATOM 667 C C . LEU A 1 82 ? 16.662 -3.151 -10.444 1.00 84.00 82 LEU A C 1
ATOM 669 O O . LEU A 1 82 ? 17.238 -2.468 -11.288 1.00 84.00 82 LEU A O 1
ATOM 673 N N . SER A 1 83 ? 17.102 -3.246 -9.188 1.00 84.62 83 SER A N 1
ATOM 674 C CA . SER A 1 83 ? 18.354 -2.640 -8.743 1.00 84.62 83 SER A CA 1
ATOM 675 C C . SER A 1 83 ? 19.530 -3.218 -9.529 1.00 84.62 83 SER A C 1
ATOM 677 O O . SER A 1 83 ? 20.280 -2.463 -10.141 1.00 84.62 83 SER A O 1
ATOM 679 N N . ARG A 1 84 ? 19.651 -4.549 -9.610 1.00 84.00 84 ARG A N 1
ATOM 680 C CA . ARG A 1 84 ? 20.724 -5.225 -10.353 1.00 84.00 84 ARG A CA 1
ATOM 681 C C . ARG A 1 84 ? 20.748 -4.829 -11.830 1.00 84.00 84 ARG A C 1
ATOM 683 O O . ARG A 1 84 ? 21.820 -4.538 -12.349 1.00 84.00 84 ARG A O 1
ATOM 690 N N . ILE A 1 85 ? 19.585 -4.755 -12.477 1.00 83.62 85 ILE A N 1
ATOM 691 C CA . ILE A 1 85 ? 19.456 -4.286 -13.863 1.00 83.62 85 ILE A CA 1
ATOM 692 C C . ILE A 1 85 ? 19.959 -2.844 -13.978 1.00 83.62 85 ILE A C 1
ATOM 694 O O . ILE A 1 85 ? 20.796 -2.558 -14.827 1.00 83.62 85 ILE A O 1
ATOM 698 N N . ARG A 1 86 ? 19.530 -1.940 -13.087 1.00 83.56 86 ARG A N 1
ATOM 699 C CA . ARG A 1 86 ? 20.008 -0.547 -13.079 1.00 83.56 86 ARG A CA 1
ATOM 700 C C . ARG A 1 86 ? 21.527 -0.451 -12.931 1.00 83.56 86 ARG A C 1
ATOM 702 O O . ARG A 1 86 ? 22.143 0.344 -13.635 1.00 83.56 86 ARG A O 1
ATOM 709 N N . TRP A 1 87 ? 22.124 -1.248 -12.046 1.00 84.38 87 TRP A N 1
ATOM 710 C CA . TRP A 1 87 ? 23.578 -1.288 -11.864 1.00 84.38 87 TRP A CA 1
ATOM 711 C C . TRP A 1 87 ? 24.302 -1.824 -13.101 1.00 84.38 87 TRP A C 1
ATOM 713 O O . TRP A 1 87 ? 25.299 -1.235 -13.509 1.00 84.38 87 TRP A O 1
ATOM 723 N N . ALA A 1 88 ? 23.788 -2.886 -13.726 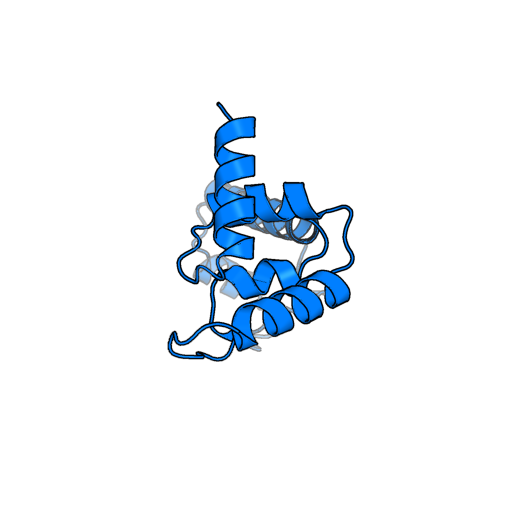1.00 83.12 88 ALA A N 1
ATOM 724 C CA . ALA A 1 88 ? 24.356 -3.435 -14.955 1.00 83.12 88 ALA A CA 1
ATOM 725 C C . ALA A 1 88 ? 24.314 -2.409 -16.100 1.00 83.12 88 ALA A C 1
ATOM 727 O O . ALA A 1 88 ? 25.331 -2.148 -16.737 1.00 83.12 88 ALA A O 1
ATOM 728 N N . LEU A 1 89 ? 23.172 -1.746 -16.302 1.00 84.06 89 LEU A N 1
ATOM 729 C CA . LEU A 1 89 ? 23.027 -0.687 -17.305 1.00 84.06 89 LEU A CA 1
ATOM 730 C C . LEU A 1 89 ? 23.999 0.472 -17.066 1.00 84.06 89 LEU A C 1
ATOM 732 O O . LEU A 1 89 ? 24.675 0.917 -17.994 1.00 84.06 89 LEU A O 1
ATOM 736 N N . ALA A 1 90 ? 24.121 0.919 -15.813 1.00 84.31 90 ALA A N 1
ATOM 737 C CA . ALA A 1 90 ? 25.054 1.976 -15.438 1.00 84.31 90 ALA A CA 1
ATOM 738 C C . ALA A 1 90 ? 26.519 1.573 -15.684 1.00 84.31 90 ALA A C 1
ATOM 740 O O . ALA A 1 90 ? 27.290 2.379 -16.206 1.00 84.31 90 ALA A O 1
ATOM 741 N N . ALA A 1 91 ? 26.897 0.330 -15.365 1.00 85.00 91 ALA A N 1
ATOM 742 C CA . ALA A 1 91 ? 28.242 -0.194 -15.610 1.00 85.00 91 ALA A CA 1
ATOM 743 C C . ALA A 1 91 ? 28.588 -0.224 -17.108 1.00 85.00 91 ALA A C 1
ATOM 745 O O . ALA A 1 91 ? 29.708 0.111 -17.490 1.00 85.00 91 ALA A O 1
ATOM 746 N N . HIS A 1 92 ? 27.610 -0.543 -17.959 1.00 82.56 92 HIS A N 1
ATOM 747 C CA . HIS A 1 92 ? 27.762 -0.538 -19.415 1.00 82.56 92 HIS A CA 1
ATOM 748 C C . HIS A 1 92 ? 27.543 0.840 -20.064 1.00 82.56 92 HIS A C 1
ATOM 750 O O . HIS A 1 92 ? 27.614 0.948 -21.285 1.00 82.56 92 HIS A O 1
ATOM 756 N N . ARG A 1 93 ? 27.303 1.903 -19.275 1.00 84.00 93 ARG A N 1
ATOM 757 C CA . ARG A 1 93 ? 26.952 3.258 -19.754 1.00 84.00 93 ARG A CA 1
ATOM 758 C C . ARG A 1 93 ? 25.776 3.271 -20.739 1.00 84.00 93 ARG A C 1
ATOM 760 O O . ARG A 1 93 ? 25.687 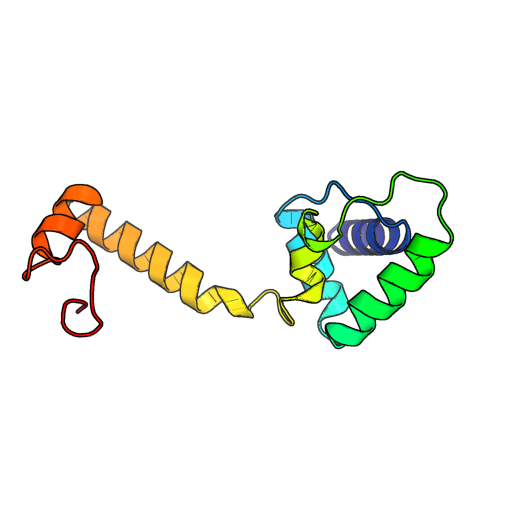4.151 -21.593 1.00 84.00 93 ARG A O 1
ATOM 767 N N . LEU A 1 94 ? 24.873 2.306 -20.609 1.00 83.06 94 LEU A N 1
ATOM 768 C CA . LEU A 1 94 ? 23.698 2.194 -21.457 1.00 83.06 94 LEU A CA 1
ATOM 769 C C . LEU A 1 94 ? 22.548 2.972 -20.833 1.00 83.06 94 LEU A C 1
ATOM 771 O O . LEU A 1 94 ? 22.180 2.761 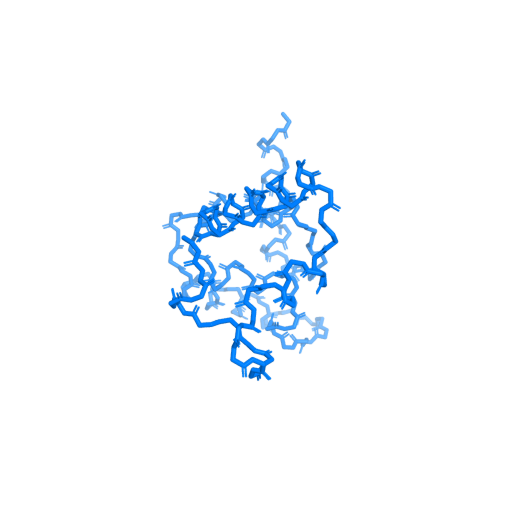-19.673 1.00 83.06 94 LEU A O 1
ATOM 775 N N . TRP A 1 95 ? 21.948 3.856 -21.623 1.00 83.06 95 TRP A N 1
ATOM 776 C CA . TRP A 1 95 ? 20.667 4.433 -21.255 1.00 83.06 95 TRP A CA 1
ATOM 777 C C . TRP A 1 95 ? 19.584 3.352 -21.333 1.00 83.06 95 TRP A C 1
ATOM 779 O O . TRP A 1 95 ? 19.635 2.511 -22.232 1.00 83.06 95 TRP A O 1
ATOM 789 N N . PRO A 1 96 ? 18.576 3.360 -20.441 1.00 80.12 96 PRO A N 1
ATOM 790 C CA . PRO A 1 96 ? 17.534 2.332 -20.436 1.00 80.12 96 PRO A CA 1
ATOM 791 C C . PRO A 1 96 ? 16.834 2.156 -21.790 1.00 80.12 96 PRO A C 1
ATOM 793 O O . PRO A 1 96 ? 16.536 1.034 -22.180 1.00 80.12 96 PRO A O 1
ATOM 796 N N . ALA A 1 97 ? 16.626 3.251 -22.526 1.00 81.81 97 ALA A N 1
ATOM 797 C CA . ALA A 1 97 ? 16.028 3.223 -23.860 1.00 81.81 97 ALA A CA 1
ATOM 798 C C . ALA A 1 97 ? 16.931 2.563 -24.917 1.00 81.81 97 ALA A C 1
ATOM 800 O O . ALA A 1 97 ? 16.436 1.947 -25.857 1.00 81.81 97 ALA A O 1
ATOM 801 N N . ASP A 1 98 ? 18.248 2.686 -24.775 1.00 81.88 98 ASP A N 1
ATOM 802 C CA . ASP A 1 98 ? 19.206 2.072 -25.696 1.00 81.88 98 ASP A CA 1
ATOM 803 C C . ASP A 1 98 ? 19.350 0.585 -25.390 1.00 81.88 98 ASP A C 1
ATOM 805 O O . ASP A 1 98 ? 19.302 -0.233 -26.300 1.00 81.88 98 ASP A O 1
ATOM 809 N N . ALA A 1 99 ? 19.412 0.227 -24.106 1.00 79.50 99 ALA A N 1
ATOM 810 C CA . ALA A 1 99 ? 19.410 -1.166 -23.684 1.00 79.50 99 ALA A CA 1
ATOM 811 C C . ALA A 1 99 ? 18.129 -1.902 -24.091 1.00 79.50 99 ALA A C 1
ATOM 813 O O . ALA A 1 99 ? 18.185 -3.048 -24.523 1.00 79.50 99 ALA A O 1
ATOM 814 N N . PHE A 1 100 ? 16.976 -1.234 -23.998 1.00 78.50 100 PHE A N 1
ATOM 815 C CA . PHE A 1 100 ? 15.718 -1.788 -24.485 1.00 78.50 100 PHE A CA 1
ATOM 816 C C . PHE A 1 100 ? 15.787 -2.063 -25.989 1.00 78.50 100 PHE A C 1
ATOM 818 O O . PHE A 1 100 ? 15.515 -3.179 -26.404 1.00 78.50 100 PHE A O 1
ATOM 825 N N . ARG A 1 101 ? 16.255 -1.097 -26.790 1.00 81.19 101 ARG A N 1
ATOM 826 C CA . ARG A 1 101 ? 16.432 -1.273 -28.242 1.00 81.19 101 ARG A CA 1
ATOM 827 C C . ARG A 1 101 ? 17.420 -2.378 -28.612 1.00 81.19 101 ARG A C 1
ATOM 829 O O . ARG A 1 101 ? 17.280 -2.974 -29.668 1.00 81.19 101 ARG A O 1
ATOM 836 N N . THR A 1 102 ? 18.425 -2.639 -27.778 1.00 77.06 102 THR A N 1
ATOM 837 C CA . THR A 1 102 ? 19.355 -3.753 -28.015 1.00 77.06 102 THR A CA 1
ATOM 838 C C . THR A 1 102 ? 18.780 -5.119 -27.650 1.00 77.06 102 THR A C 1
ATOM 840 O O . THR A 1 102 ? 19.254 -6.116 -28.182 1.00 77.06 102 THR A O 1
ATOM 843 N N . LEU A 1 103 ? 17.813 -5.175 -26.731 1.00 76.44 103 LEU A N 1
ATOM 844 C CA . LEU A 1 103 ? 17.199 -6.422 -26.262 1.00 76.44 103 LEU A CA 1
ATOM 845 C C . LEU A 1 103 ? 15.920 -6.770 -27.040 1.00 76.44 103 LEU A C 1
ATOM 847 O O . LEU A 1 10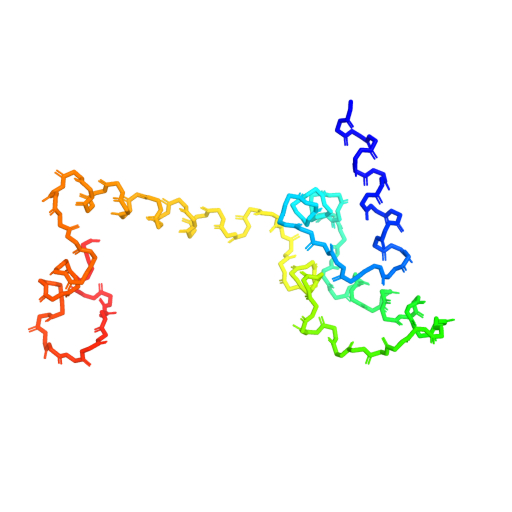3 ? 15.645 -7.948 -27.223 1.00 76.44 103 LEU A O 1
ATOM 851 N N . ASP A 1 104 ? 15.174 -5.765 -27.507 1.00 80.25 104 ASP A N 1
ATOM 852 C CA . ASP A 1 104 ? 13.974 -5.879 -28.353 1.00 80.25 104 ASP A CA 1
ATOM 853 C C . ASP A 1 104 ? 14.385 -6.244 -29.784 1.00 80.25 104 ASP A C 1
ATOM 855 O O . ASP A 1 104 ? 14.431 -5.415 -30.696 1.00 80.25 104 ASP A O 1
ATOM 859 N N . SER A 1 105 ? 14.812 -7.494 -29.935 1.00 74.94 105 SER A N 1
ATOM 860 C CA . SER A 1 105 ? 15.420 -8.010 -31.158 1.00 74.94 105 SER A CA 1
ATOM 861 C C . SER A 1 105 ? 14.401 -8.229 -32.275 1.00 74.94 105 SER A C 1
ATOM 863 O O . SER A 1 105 ? 14.763 -8.166 -33.453 1.00 74.94 105 SER A O 1
ATOM 865 N N . ASP A 1 106 ? 13.134 -8.441 -31.915 1.00 80.25 106 ASP A N 1
ATOM 866 C CA . ASP A 1 106 ? 12.021 -8.577 -32.851 1.00 80.25 106 ASP A CA 1
ATOM 867 C C . ASP A 1 106 ? 11.294 -7.249 -33.144 1.00 80.25 106 ASP A C 1
ATOM 869 O O . ASP A 1 106 ? 10.472 -7.188 -34.063 1.00 80.25 106 ASP A O 1
ATOM 873 N N . GLY A 1 107 ? 11.636 -6.171 -32.427 1.00 78.19 107 GLY A N 1
ATOM 874 C CA . GLY A 1 107 ? 11.048 -4.843 -32.606 1.00 78.19 107 GLY A CA 1
ATOM 875 C C . GLY A 1 107 ? 9.563 -4.793 -32.247 1.00 78.19 107 GLY A C 1
ATOM 876 O O . GLY A 1 107 ? 8.833 -3.933 -32.750 1.00 78.19 107 GLY A O 1
ATOM 877 N N . SER A 1 108 ? 9.098 -5.729 -31.419 1.00 82.44 108 SER A N 1
ATOM 878 C CA . SER A 1 108 ? 7.703 -5.840 -30.996 1.00 82.44 108 SER A CA 1
ATOM 879 C C . SER A 1 108 ? 7.304 -4.759 -29.989 1.00 82.44 108 SER A C 1
ATOM 881 O O . SER A 1 108 ? 6.111 -4.553 -29.740 1.00 82.44 108 SER A O 1
ATOM 883 N N . GLY A 1 109 ? 8.280 -4.039 -29.421 1.00 78.44 109 GLY A N 1
ATOM 884 C CA . GLY A 1 109 ? 8.050 -3.023 -28.399 1.00 78.44 109 GLY A CA 1
ATOM 885 C C . GLY A 1 109 ? 7.799 -3.612 -27.010 1.00 78.44 109 GLY A C 1
ATOM 886 O O . GLY A 1 109 ? 7.373 -2.885 -26.106 1.00 78.44 109 GLY A O 1
ATOM 887 N N . GLY A 1 110 ? 8.071 -4.904 -26.809 1.00 77.19 110 GLY A N 1
ATOM 888 C CA . GLY A 1 110 ? 7.978 -5.580 -25.519 1.00 77.19 110 GLY A CA 1
ATOM 889 C C . GLY A 1 110 ? 9.021 -6.686 -25.394 1.00 77.19 110 GLY A C 1
ATOM 890 O O . GLY A 1 110 ? 9.218 -7.452 -26.317 1.00 77.19 110 GLY A O 1
ATOM 891 N N . LEU A 1 111 ? 9.664 -6.800 -24.230 1.00 75.06 111 LEU A N 1
ATOM 892 C CA . LEU A 1 111 ? 10.664 -7.848 -24.006 1.00 75.06 111 LEU A CA 1
ATOM 893 C C . LEU A 1 111 ? 9.992 -9.148 -23.573 1.00 75.06 111 LEU A C 1
ATOM 895 O O . LEU A 1 111 ? 9.319 -9.201 -22.535 1.00 75.06 111 LEU A O 1
ATOM 899 N N . THR A 1 112 ? 10.210 -10.211 -24.338 1.00 71.69 112 THR A N 1
ATOM 900 C CA . THR A 1 112 ? 9.782 -11.561 -23.964 1.00 71.69 112 THR A CA 1
ATOM 901 C C . THR A 1 112 ? 10.844 -12.284 -23.135 1.00 71.69 112 THR A C 1
ATOM 903 O O . THR A 1 112 ? 12.013 -11.906 -23.079 1.00 71.69 112 THR A O 1
ATOM 906 N N . ARG A 1 113 ? 10.452 -13.369 -22.450 1.00 68.88 113 ARG A N 1
ATOM 907 C CA . ARG A 1 113 ? 11.360 -14.133 -21.571 1.00 68.88 113 ARG A CA 1
ATOM 908 C C . ARG A 1 113 ? 12.591 -14.692 -22.305 1.00 68.88 113 ARG A C 1
ATOM 910 O O . ARG A 1 113 ? 13.580 -14.972 -21.646 1.00 68.88 113 ARG A O 1
ATOM 917 N N . GLY A 1 114 ? 12.522 -14.872 -23.626 1.00 70.56 114 GLY A N 1
ATOM 918 C CA . GLY A 1 114 ? 13.646 -15.340 -24.445 1.00 70.56 114 GLY A CA 1
ATOM 919 C C . GLY A 1 114 ? 14.672 -14.257 -24.796 1.00 70.56 114 GLY A C 1
ATOM 920 O O . GLY A 1 114 ? 15.789 -14.595 -25.168 1.00 70.56 114 GLY A O 1
ATOM 921 N N . GLU A 1 115 ? 14.314 -12.982 -24.655 1.00 65.31 115 GLU A N 1
ATOM 922 C CA . GLU A 1 115 ? 15.160 -11.823 -24.988 1.00 65.31 115 GLU A CA 1
ATOM 923 C C . GLU A 1 115 ? 15.874 -11.242 -23.762 1.00 65.31 115 GLU A C 1
ATOM 925 O O . GLU A 1 115 ? 16.705 -10.340 -23.860 1.00 65.31 115 GLU A O 1
ATOM 930 N N . LEU A 1 116 ? 15.548 -11.767 -22.583 1.00 62.59 116 LEU A N 1
ATOM 931 C CA . LEU A 1 116 ? 16.192 -11.427 -21.326 1.00 62.59 116 LEU A CA 1
ATOM 932 C C . LEU A 1 116 ? 17.302 -12.455 -21.026 1.00 62.59 116 LE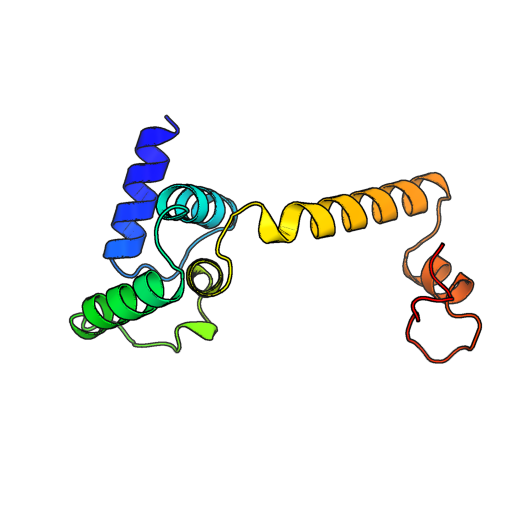U A C 1
ATOM 934 O O . LEU A 1 116 ? 17.058 -13.652 -21.185 1.00 62.59 116 LEU A O 1
ATOM 938 N N . PRO A 1 117 ? 18.496 -12.012 -20.591 1.00 57.28 117 PRO A N 1
ATOM 939 C CA . PRO A 1 117 ? 19.615 -12.897 -20.259 1.00 57.28 117 PRO A CA 1
ATOM 940 C C . PRO A 1 117 ? 19.396 -13.723 -18.982 1.00 57.28 117 PRO A C 1
ATOM 942 O O . PRO A 1 117 ? 18.651 -13.271 -18.075 1.00 57.28 117 PRO A O 1
#

Radius of gyration: 19.65 Å; chains: 1; bounding box: 46×27×52 Å

Sequence (117 aa):
KYQLETAEQCLRFANCAVDFQGRQLSILLRALQGTPTHDRLAWWLDVRSCRRRPQVPWEQLPVAKVFVKADEFDDLATKALLSRIRWALAAHRLWPADAFRTLDSDGSGGLTRGELP

Secondary structure (DSSP, 8-state):
-HHHHHHHHHHHHHTT-----HHHHHHHHHHHTTS-HHHHHHHHHHHHHT--S----GGGSGGGHHHH-S-GGGGHHHHHHHHHHHHHHHHTT--HHHHHHHH-SS-SSS--TTT--

Foldseek 3Di:
DLVVLLVVLVVCLLVVPQDDDPVSLQSPLVVCLVPQLCVSVVVSVVSCVPDPDDDDPNCPGPNVCSNVDSHSCPCVVVVVVVVVVVVVCVVVVHDPVRVQVVLPPVVPSDHDPVSDD